Protein AF-M4YUP3-F1 (afdb_monomer_lite)

Secondary structure (DSSP, 8-state):
-PPPEEHHHHHHHHT--HHHHHHHHHHHHHTTSEEEEEEEETTEEEEEE-HHHHHHHHHHHHHHHHHHHHHHTTS-HHHHHHHHHHHHHHHHHHSS-HHHHHHHHHHHHHHHHHTT-------

Radius of gyration: 18.0 Å; chains: 1; bounding box: 43×21×41 Å

pLDDT: mean 82.63, std 14.56, range [30.27, 97.31]

Foldseek 3Di:
DDDFDKLVRVCVVVVHDSVVSVVVVVVCVVVQQKDFDDDDDDPITTIDGDPNVVVVVVVVVVVVLVVLCVVCVVDPLVRLLVVLVVVLVVCVVVVHPPVVNVVSVVVSVSSVVVVVDDPPDPD

Structure (mmCIF, N/CA/C/O backbone):
data_AF-M4YUP3-F1
#
_entry.id   AF-M4YUP3-F1
#
loop_
_atom_site.group_PDB
_atom_site.id
_atom_site.type_symbol
_atom_site.label_atom_id
_atom_site.label_alt_id
_atom_site.label_comp_id
_atom_site.label_asym_id
_atom_site.label_entity_id
_atom_site.label_seq_id
_atom_site.pdbx_PDB_ins_code
_atom_site.Cartn_x
_atom_site.Cartn_y
_atom_site.Cartn_z
_atom_site.occupancy
_atom_site.B_iso_or_equiv
_atom_site.auth_seq_id
_atom_site.auth_comp_id
_atom_site.auth_asym_id
_atom_site.auth_atom_id
_atom_site.pdbx_PDB_model_num
ATOM 1 N N . MET A 1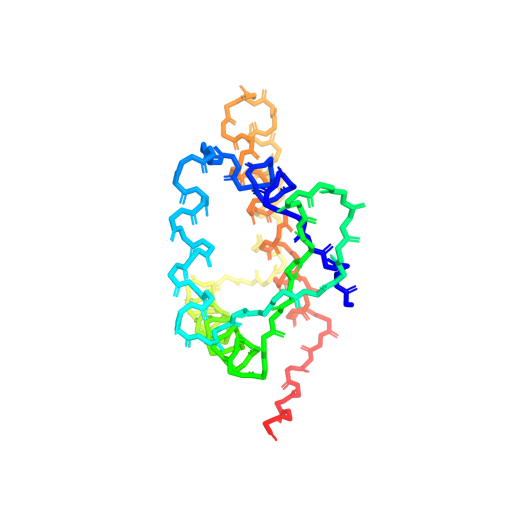 1 ? -3.090 11.683 -7.693 1.00 35.84 1 MET A N 1
ATOM 2 C CA . MET A 1 1 ? -2.237 10.866 -8.583 1.00 35.84 1 MET A CA 1
ATOM 3 C C . MET A 1 1 ? -0.805 10.965 -8.062 1.00 35.84 1 MET A C 1
ATOM 5 O O . MET A 1 1 ? -0.295 12.077 -8.009 1.00 35.84 1 MET A O 1
ATOM 9 N N . ARG A 1 2 ? -0.200 9.883 -7.541 1.00 54.19 2 ARG A N 1
ATOM 10 C CA . ARG A 1 2 ? 1.224 9.910 -7.132 1.00 54.19 2 ARG A CA 1
ATOM 11 C C . ARG A 1 2 ? 2.097 9.874 -8.394 1.00 54.19 2 ARG A C 1
ATOM 13 O O . ARG A 1 2 ? 1.715 9.230 -9.367 1.00 54.19 2 ARG A O 1
ATOM 20 N N . ALA A 1 3 ? 3.207 10.609 -8.382 1.00 61.59 3 ALA A N 1
ATOM 21 C CA . ALA A 1 3 ? 4.127 10.716 -9.514 1.00 61.59 3 ALA A CA 1
ATOM 22 C C . ALA A 1 3 ? 4.758 9.349 -9.868 1.00 61.59 3 ALA A C 1
ATOM 24 O O . ALA A 1 3 ? 4.908 8.518 -8.967 1.00 61.59 3 ALA A O 1
ATOM 25 N N . PRO A 1 4 ? 5.136 9.116 -11.140 1.00 76.25 4 PRO A N 1
ATOM 26 C CA . PRO A 1 4 ? 5.876 7.924 -11.554 1.00 76.25 4 PRO A CA 1
ATOM 27 C C . PRO A 1 4 ? 7.144 7.728 -10.709 1.00 76.25 4 PRO A C 1
ATOM 29 O O . PRO A 1 4 ? 7.823 8.698 -10.370 1.00 76.25 4 PRO A O 1
ATOM 32 N N . LEU A 1 5 ? 7.466 6.481 -10.354 1.00 85.94 5 LEU A N 1
ATOM 33 C CA . LEU A 1 5 ? 8.594 6.158 -9.469 1.00 8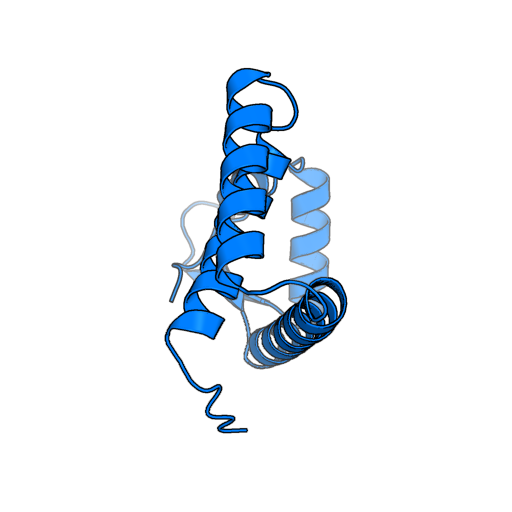5.94 5 LEU A CA 1
ATOM 34 C C . LEU A 1 5 ? 9.682 5.392 -10.217 1.00 85.94 5 LEU A C 1
ATOM 36 O O . LEU A 1 5 ? 9.402 4.499 -11.011 1.00 85.94 5 LEU A O 1
ATOM 40 N N . THR A 1 6 ? 10.940 5.706 -9.927 1.00 89.75 6 THR A N 1
ATOM 41 C CA . THR A 1 6 ? 12.090 4.904 -10.367 1.00 89.75 6 THR A CA 1
ATOM 42 C C . THR A 1 6 ? 12.273 3.666 -9.488 1.00 89.75 6 THR A C 1
ATOM 44 O O . THR A 1 6 ? 11.866 3.650 -8.328 1.00 89.75 6 THR A O 1
ATOM 47 N N . GLU A 1 7 ? 12.982 2.650 -9.986 1.00 86.00 7 GLU A N 1
ATOM 48 C CA . GLU A 1 7 ? 13.324 1.446 -9.204 1.00 86.00 7 GLU A CA 1
ATOM 49 C C . GLU A 1 7 ? 14.056 1.784 -7.897 1.00 86.00 7 GLU A C 1
ATOM 51 O O . GLU A 1 7 ? 13.786 1.194 -6.856 1.00 86.00 7 GLU A O 1
ATOM 56 N N . LYS A 1 8 ? 14.945 2.787 -7.924 1.00 87.19 8 LYS A N 1
ATOM 57 C CA . LYS A 1 8 ? 15.658 3.256 -6.727 1.00 87.19 8 LYS A CA 1
ATOM 58 C C . LYS A 1 8 ? 14.692 3.822 -5.684 1.00 87.19 8 LYS A C 1
ATOM 60 O O . LYS A 1 8 ? 14.859 3.559 -4.497 1.00 87.19 8 LYS A O 1
ATOM 65 N N . GLN A 1 9 ? 13.707 4.603 -6.122 1.00 87.25 9 GLN A N 1
ATOM 66 C CA . GLN A 1 9 ? 12.679 5.134 -5.228 1.00 87.25 9 GLN A CA 1
ATOM 67 C C . GLN A 1 9 ? 11.779 4.014 -4.701 1.00 87.25 9 GLN A C 1
ATOM 69 O O . GLN A 1 9 ? 11.455 4.035 -3.522 1.00 87.25 9 GLN A O 1
ATOM 74 N N . LEU A 1 10 ? 11.444 3.015 -5.525 1.00 86.88 10 LEU A N 1
ATOM 75 C CA . LEU A 1 10 ? 10.701 1.831 -5.085 1.00 86.88 10 LEU A CA 1
ATOM 76 C C . LEU A 1 10 ? 11.465 1.038 -4.016 1.00 86.88 10 LEU A C 1
ATOM 78 O O . LEU A 1 10 ? 10.875 0.718 -2.993 1.00 86.88 10 LEU A O 1
ATOM 82 N N . CYS A 1 11 ? 12.770 0.796 -4.190 1.00 85.25 11 CYS A N 1
ATOM 83 C CA . CYS A 1 11 ? 13.596 0.127 -3.172 1.00 85.25 11 CYS A CA 1
ATOM 84 C C . CYS A 1 11 ? 13.539 0.877 -1.834 1.00 85.25 11 CYS A C 1
ATOM 86 O O . CYS A 1 11 ? 13.351 0.281 -0.781 1.00 85.25 11 CYS A O 1
ATOM 88 N N . HIS A 1 12 ? 13.693 2.204 -1.889 1.00 83.62 12 HIS A N 1
ATOM 89 C CA . HIS A 1 12 ? 13.684 3.042 -0.695 1.00 83.62 12 HIS A CA 1
ATOM 90 C C . HIS A 1 12 ? 12.315 3.058 -0.006 1.00 83.62 12 HIS A C 1
ATOM 92 O O . HIS A 1 12 ? 12.256 2.934 1.209 1.00 83.62 12 HIS A O 1
ATOM 98 N N . LEU A 1 13 ? 11.232 3.184 -0.778 1.00 80.88 13 LEU A N 1
ATOM 99 C CA . LEU A 1 13 ? 9.867 3.250 -0.253 1.00 80.88 13 LEU A CA 1
ATOM 100 C C . LEU A 1 13 ? 9.376 1.918 0.311 1.00 80.88 13 LEU A C 1
ATOM 102 O O . LEU A 1 13 ? 8.597 1.919 1.252 1.00 80.88 13 LEU A O 1
ATOM 106 N N . LEU A 1 14 ? 9.784 0.797 -0.283 1.00 79.81 14 LEU A N 1
ATOM 107 C CA . LEU A 1 14 ? 9.332 -0.527 0.141 1.00 79.81 14 LEU A CA 1
ATOM 108 C C . LEU A 1 14 ? 10.223 -1.131 1.236 1.00 79.81 14 LEU A C 1
ATOM 110 O O . LEU A 1 14 ? 9.882 -2.182 1.764 1.00 79.81 14 LEU A O 1
ATOM 114 N N . GLY A 1 15 ? 11.378 -0.524 1.538 1.00 78.38 15 GLY A N 1
ATOM 115 C CA . GLY A 1 15 ? 12.359 -1.094 2.471 1.00 78.38 15 GLY A CA 1
ATOM 116 C C . GLY A 1 15 ? 13.001 -2.397 1.974 1.00 78.38 15 GLY A C 1
ATOM 117 O O . GLY A 1 15 ? 13.646 -3.104 2.742 1.00 78.38 15 GLY A O 1
ATOM 118 N N . VAL A 1 16 ? 12.838 -2.729 0.688 1.00 82.44 16 VAL A N 1
ATOM 119 C CA . VAL A 1 16 ? 13.313 -3.983 0.091 1.00 82.44 16 VAL A CA 1
ATOM 120 C C . VAL A 1 16 ? 14.613 -3.746 -0.674 1.00 82.44 16 VAL A C 1
ATOM 122 O O . VAL A 1 16 ? 14.815 -2.704 -1.304 1.00 82.44 16 VAL A O 1
ATOM 125 N N . ASP A 1 17 ? 15.510 -4.734 -0.661 1.00 87.69 17 ASP A N 1
ATOM 126 C CA . ASP A 1 17 ? 16.756 -4.659 -1.413 1.00 87.69 17 ASP A CA 1
ATOM 127 C C . ASP A 1 17 ? 16.535 -4.534 -2.932 1.00 87.69 17 ASP A C 1
ATOM 129 O O . ASP A 1 17 ? 15.480 -4.837 -3.509 1.00 87.69 17 ASP A O 1
ATOM 133 N N . LYS A 1 18 ? 17.599 -4.092 -3.601 1.00 86.88 18 LYS A N 1
ATOM 134 C CA . LYS A 1 18 ? 17.588 -3.811 -5.033 1.00 86.88 18 LYS A CA 1
ATOM 135 C C . LYS A 1 18 ? 17.328 -5.052 -5.884 1.00 86.88 18 LYS A C 1
ATOM 137 O O . LYS A 1 18 ? 16.632 -4.943 -6.886 1.00 86.88 18 LYS A O 1
ATOM 142 N N . ALA A 1 19 ? 17.883 -6.211 -5.532 1.00 88.44 19 ALA A N 1
ATOM 143 C CA . ALA A 1 19 ? 17.740 -7.412 -6.352 1.00 88.44 19 ALA A CA 1
ATOM 144 C C . ALA A 1 19 ? 16.293 -7.919 -6.327 1.00 88.44 19 ALA A C 1
ATOM 146 O O . ALA A 1 19 ? 15.735 -8.267 -7.368 1.00 88.44 19 ALA A O 1
ATOM 147 N N . ASN A 1 20 ? 15.664 -7.904 -5.153 1.00 87.75 20 ASN A N 1
ATOM 148 C CA . ASN A 1 20 ? 14.248 -8.218 -4.988 1.00 87.75 20 ASN A CA 1
ATOM 149 C C . ASN A 1 20 ? 13.348 -7.228 -5.732 1.00 87.75 20 ASN A C 1
ATOM 151 O O . ASN A 1 20 ? 12.485 -7.652 -6.503 1.00 87.75 20 ASN A O 1
ATOM 155 N N . THR A 1 21 ? 13.600 -5.926 -5.580 1.00 89.75 21 THR A N 1
ATOM 156 C CA . THR A 1 21 ? 12.829 -4.891 -6.284 1.00 89.75 21 THR A CA 1
ATOM 157 C C . THR A 1 21 ? 12.955 -5.037 -7.802 1.00 89.75 21 THR A C 1
ATOM 159 O O . THR A 1 21 ? 11.948 -5.000 -8.506 1.00 89.75 21 THR A O 1
ATOM 162 N N . SER A 1 22 ? 14.163 -5.285 -8.318 1.00 90.56 22 SER A N 1
ATOM 163 C CA . SER A 1 22 ? 14.397 -5.473 -9.755 1.00 90.56 22 SER A CA 1
ATOM 164 C C . SER A 1 22 ? 13.629 -6.665 -10.314 1.00 90.56 22 SER A C 1
ATOM 166 O O . SER A 1 22 ? 12.963 -6.552 -11.342 1.00 90.56 22 SER A O 1
ATOM 168 N N . ARG A 1 23 ? 13.665 -7.804 -9.608 1.00 92.81 23 ARG A N 1
ATOM 169 C CA . ARG A 1 23 ? 12.920 -9.008 -10.001 1.00 92.81 23 ARG A CA 1
ATOM 170 C C . ARG A 1 23 ? 11.417 -8.752 -10.044 1.00 92.81 23 ARG A C 1
ATOM 172 O O . ARG A 1 23 ? 10.775 -9.130 -11.020 1.00 92.81 23 ARG A O 1
ATOM 179 N N . ALA A 1 24 ? 10.874 -8.076 -9.033 1.00 92.62 24 ALA A N 1
ATOM 180 C CA . ALA A 1 24 ? 9.459 -7.718 -8.995 1.00 92.62 24 ALA A CA 1
ATOM 181 C C . ALA A 1 24 ? 9.079 -6.776 -10.149 1.00 92.62 24 ALA A C 1
ATOM 183 O O . ALA A 1 24 ? 8.117 -7.041 -10.866 1.00 92.62 24 ALA A O 1
ATOM 184 N N . VAL A 1 25 ? 9.866 -5.722 -10.389 1.00 92.94 25 VAL A N 1
ATOM 185 C CA . VAL A 1 25 ? 9.639 -4.769 -11.487 1.00 92.94 25 VAL A CA 1
ATOM 186 C C . VAL A 1 25 ? 9.668 -5.467 -12.847 1.00 92.94 25 VAL A C 1
ATOM 188 O O . VAL A 1 25 ? 8.786 -5.225 -13.669 1.00 92.94 25 VAL A O 1
ATOM 191 N N . MET A 1 26 ? 10.635 -6.354 -13.093 1.00 94.19 26 MET A N 1
ATOM 192 C CA . MET A 1 26 ? 10.706 -7.090 -14.360 1.00 94.19 26 MET A CA 1
ATOM 193 C C . MET A 1 26 ? 9.506 -8.016 -14.546 1.00 94.19 26 MET A C 1
ATOM 195 O O . MET A 1 26 ? 8.870 -7.960 -15.595 1.00 94.19 26 MET A O 1
ATOM 199 N N . ALA A 1 27 ? 9.115 -8.768 -13.515 1.00 96.38 27 ALA A N 1
ATOM 200 C CA . ALA A 1 27 ? 7.925 -9.614 -13.577 1.00 96.38 27 ALA A CA 1
ATOM 201 C C . ALA A 1 27 ? 6.645 -8.797 -13.845 1.00 96.38 27 ALA A C 1
ATOM 203 O O . ALA A 1 27 ? 5.795 -9.203 -14.635 1.00 96.38 27 ALA A O 1
ATOM 204 N N . MET A 1 28 ? 6.509 -7.616 -13.232 1.00 95.38 28 MET A N 1
ATOM 205 C CA . MET A 1 28 ? 5.360 -6.732 -13.457 1.00 95.38 28 MET A CA 1
ATOM 206 C C . MET A 1 28 ? 5.359 -6.100 -14.858 1.00 95.38 28 MET A C 1
ATOM 208 O O . MET A 1 28 ? 4.282 -5.897 -15.423 1.00 95.38 28 MET A O 1
ATOM 212 N N . LEU A 1 29 ? 6.533 -5.794 -15.427 1.00 95.69 29 LEU A N 1
ATOM 213 C CA . LEU A 1 29 ? 6.669 -5.345 -16.818 1.00 95.69 29 LEU A CA 1
ATOM 214 C C . LEU A 1 29 ? 6.267 -6.456 -17.792 1.00 95.69 29 LEU A C 1
ATOM 216 O O . LEU A 1 29 ? 5.466 -6.217 -18.692 1.00 95.69 29 LEU A O 1
ATOM 220 N N . GLU A 1 30 ? 6.794 -7.665 -17.597 1.00 97.31 30 GLU A N 1
ATOM 221 C CA . GLU A 1 30 ? 6.497 -8.840 -18.427 1.00 97.31 30 GLU A CA 1
ATOM 222 C C . GLU A 1 30 ? 5.012 -9.215 -18.368 1.00 97.31 30 GLU A C 1
ATOM 224 O O . GLU A 1 30 ? 4.407 -9.542 -19.387 1.00 97.31 30 GLU A O 1
ATOM 229 N N . ALA A 1 31 ? 4.386 -9.082 -17.196 1.00 97.00 31 ALA A N 1
ATOM 230 C CA . ALA A 1 31 ? 2.955 -9.306 -17.011 1.00 97.00 31 ALA A CA 1
ATOM 231 C C . ALA A 1 31 ? 2.062 -8.164 -17.546 1.00 97.00 31 ALA A C 1
ATOM 233 O O . ALA A 1 31 ? 0.829 -8.274 -17.487 1.00 97.00 31 ALA A O 1
ATOM 234 N N . GLY A 1 32 ? 2.648 -7.062 -18.032 1.00 97.12 32 GLY A N 1
ATOM 235 C CA . GLY A 1 32 ? 1.928 -5.893 -18.543 1.00 97.12 32 GLY A CA 1
ATOM 236 C C . GLY A 1 32 ? 1.165 -5.105 -17.474 1.00 97.12 32 GLY A C 1
ATOM 237 O O . GLY A 1 32 ? 0.181 -4.442 -17.791 1.00 97.12 32 GLY A O 1
ATOM 238 N N . ILE A 1 33 ? 1.575 -5.204 -16.207 1.00 97.25 33 ILE A N 1
ATOM 239 C CA . ILE A 1 33 ? 0.960 -4.510 -15.059 1.00 97.25 33 ILE A CA 1
ATOM 240 C C . ILE A 1 33 ? 1.531 -3.092 -14.926 1.00 97.25 33 ILE A C 1
ATOM 242 O O . ILE A 1 33 ? 0.823 -2.154 -14.563 1.00 97.25 33 ILE A O 1
ATOM 246 N N . ILE A 1 34 ? 2.814 -2.927 -15.249 1.00 95.50 34 ILE A N 1
ATOM 247 C CA . ILE A 1 34 ? 3.484 -1.627 -15.312 1.00 95.50 34 ILE A CA 1
ATOM 248 C C . ILE A 1 34 ? 4.111 -1.417 -16.687 1.00 95.50 34 ILE A C 1
ATOM 250 O O . ILE A 1 34 ? 4.350 -2.365 -17.434 1.00 95.50 34 ILE A O 1
ATOM 254 N N . LYS A 1 35 ? 4.412 -0.162 -17.010 1.00 94.62 35 LYS A N 1
ATOM 255 C CA . LYS A 1 35 ? 5.144 0.245 -18.211 1.00 94.62 35 LYS A CA 1
ATOM 256 C C . LYS A 1 35 ? 6.285 1.190 -17.849 1.00 94.62 35 LYS A C 1
ATOM 258 O O . LYS A 1 35 ? 6.234 1.890 -16.837 1.00 94.62 35 LYS A O 1
ATOM 263 N N . LYS A 1 36 ? 7.314 1.222 -18.699 1.00 93.94 36 LYS A N 1
ATOM 264 C CA . LYS A 1 36 ? 8.370 2.241 -18.627 1.00 93.94 36 LYS A CA 1
ATOM 265 C C . LYS A 1 36 ? 7.795 3.569 -19.116 1.00 93.94 36 LYS A C 1
ATOM 267 O O . LYS A 1 36 ? 7.320 3.646 -20.246 1.00 93.94 36 LYS A O 1
ATOM 272 N N . GLY A 1 37 ? 7.844 4.579 -18.260 1.00 89.06 37 GLY A N 1
ATOM 273 C CA . GLY A 1 37 ? 7.516 5.958 -18.586 1.00 89.06 37 GLY A CA 1
ATOM 274 C C . GLY A 1 37 ? 8.764 6.723 -19.018 1.00 89.06 37 GLY A C 1
ATOM 275 O O . GLY A 1 37 ? 9.566 6.262 -19.841 1.00 89.06 37 GLY A O 1
ATOM 276 N N . ARG A 1 38 ? 8.952 7.910 -18.440 1.00 88.56 38 ARG A N 1
ATOM 277 C CA . ARG A 1 38 ? 10.077 8.789 -18.759 1.00 88.56 38 ARG A CA 1
ATOM 278 C C . ARG A 1 38 ? 11.419 8.151 -18.389 1.00 88.56 38 ARG A C 1
ATOM 280 O O . ARG A 1 38 ? 11.613 7.579 -17.317 1.00 88.56 38 ARG A O 1
ATOM 287 N N . LYS A 1 39 ? 12.399 8.318 -19.276 1.00 88.62 39 LYS A N 1
ATOM 288 C CA . LYS A 1 39 ? 13.800 8.012 -18.983 1.00 88.62 39 LYS A CA 1
ATOM 289 C C . LYS A 1 39 ? 14.404 9.129 -18.128 1.00 88.62 39 LYS A C 1
ATOM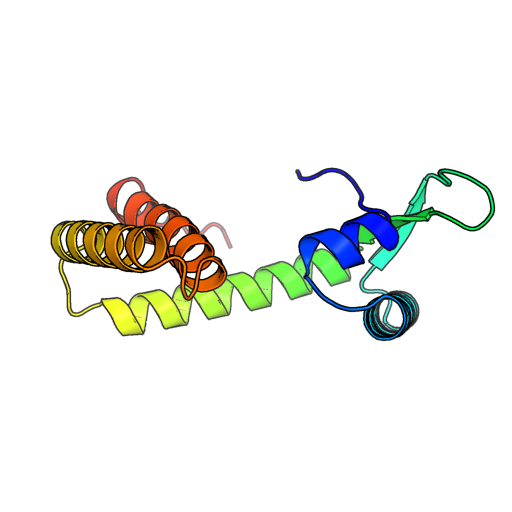 291 O O . LYS A 1 39 ? 14.391 10.286 -18.544 1.00 88.62 39 LYS A O 1
ATOM 296 N N . VAL A 1 40 ? 14.959 8.778 -16.969 1.00 86.69 40 VAL A N 1
ATOM 297 C CA . VAL A 1 40 ? 15.547 9.749 -16.030 1.00 86.69 40 VAL A CA 1
ATOM 298 C C . VAL A 1 40 ? 17.026 9.971 -16.337 1.00 86.69 40 VAL A C 1
ATOM 300 O O . VAL A 1 40 ? 17.454 11.095 -16.576 1.00 86.69 40 VAL A O 1
ATOM 303 N N . SER A 1 41 ? 17.818 8.896 -16.363 1.00 83.31 41 SER A N 1
ATOM 304 C CA . SER A 1 41 ? 19.258 8.945 -16.656 1.00 83.31 41 SER A CA 1
ATOM 305 C C . SER A 1 41 ? 19.806 7.550 -16.961 1.00 83.31 41 SER A C 1
ATOM 307 O O . SER A 1 41 ? 19.344 6.562 -16.397 1.00 83.31 41 SER A O 1
ATOM 309 N N . GLY A 1 42 ? 20.797 7.427 -17.850 1.00 82.94 42 GLY A N 1
ATOM 310 C CA . GLY A 1 42 ? 21.462 6.142 -18.124 1.00 82.94 42 GLY A CA 1
ATOM 311 C C . GLY A 1 42 ? 20.490 5.013 -18.507 1.00 82.94 42 GLY A C 1
ATOM 312 O O . GLY A 1 42 ? 19.879 5.062 -19.572 1.00 82.94 42 GLY A O 1
ATOM 313 N N . ARG A 1 43 ? 20.358 3.993 -17.647 1.00 77.31 43 ARG A N 1
ATOM 314 C CA . ARG A 1 43 ? 19.381 2.886 -17.768 1.00 77.31 43 ARG A CA 1
ATOM 315 C C . ARG A 1 43 ? 18.204 2.992 -16.777 1.00 77.31 43 ARG A C 1
ATOM 317 O O . ARG A 1 43 ? 17.471 2.028 -16.604 1.00 77.31 43 ARG A O 1
ATOM 324 N N . SER A 1 44 ? 18.038 4.141 -16.127 1.00 85.19 44 SER A N 1
ATOM 325 C CA . SER A 1 44 ? 16.986 4.418 -15.148 1.00 85.19 44 SER A CA 1
ATOM 326 C C . SER A 1 44 ? 15.730 4.969 -15.824 1.00 85.19 44 SER A C 1
ATOM 328 O O . SER A 1 44 ? 15.796 5.949 -16.576 1.00 85.19 44 SER A O 1
ATOM 330 N N . TYR A 1 45 ? 14.594 4.346 -15.524 1.00 89.44 45 TYR A N 1
ATOM 331 C CA . TYR A 1 45 ? 13.268 4.720 -16.007 1.00 89.44 45 TYR A CA 1
ATOM 332 C C . TYR A 1 45 ? 12.335 4.933 -14.821 1.00 89.44 45 TYR A C 1
ATOM 334 O O . TYR A 1 45 ? 12.472 4.281 -13.785 1.00 89.44 45 TYR A O 1
ATOM 342 N N . GLU A 1 46 ? 11.384 5.835 -15.002 1.00 92.19 46 GLU A N 1
ATOM 343 C CA . GLU A 1 46 ? 10.177 5.880 -14.192 1.00 92.19 46 GLU A CA 1
ATOM 344 C C . GLU A 1 46 ? 9.216 4.768 -14.624 1.00 92.19 46 GLU A C 1
ATOM 346 O O . GLU A 1 46 ? 9.164 4.396 -15.801 1.00 92.19 46 GLU A O 1
ATOM 351 N N . PHE A 1 47 ? 8.455 4.244 -13.669 1.00 91.75 47 PHE A N 1
ATOM 352 C CA . PHE A 1 47 ? 7.426 3.242 -13.900 1.00 91.75 47 PHE A CA 1
ATOM 353 C C . PHE A 1 47 ? 6.046 3.804 -13.594 1.00 91.75 47 PHE A C 1
ATOM 355 O O . PHE A 1 47 ? 5.840 4.514 -12.607 1.00 91.75 47 PHE A O 1
ATOM 362 N N . GLU A 1 48 ? 5.103 3.437 -14.450 1.00 92.81 48 GLU A N 1
ATOM 363 C CA . GLU A 1 48 ? 3.692 3.785 -14.347 1.00 92.81 48 GLU A CA 1
ATOM 364 C C . GLU A 1 48 ? 2.857 2.509 -14.398 1.00 92.81 48 GLU A C 1
ATOM 366 O O . GLU A 1 48 ? 3.229 1.550 -15.080 1.00 92.81 48 GLU A O 1
ATOM 371 N N . LEU A 1 49 ? 1.712 2.504 -13.716 1.00 93.12 49 LEU A N 1
ATOM 372 C CA . LEU A 1 49 ? 0.723 1.446 -13.892 1.00 93.12 49 LEU A CA 1
ATOM 373 C C . LEU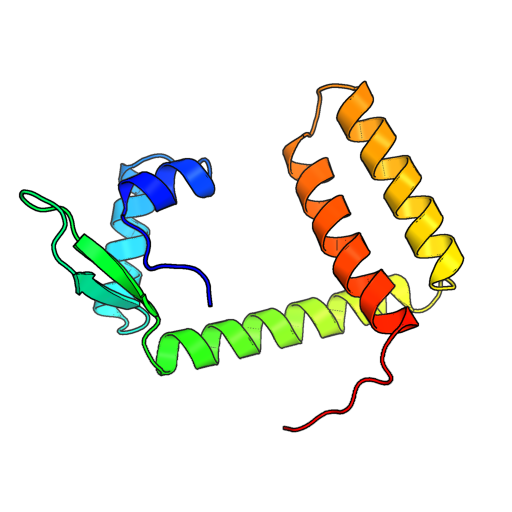 A 1 49 ? 0.150 1.507 -15.315 1.00 93.12 49 LEU A C 1
ATOM 375 O O . LEU A 1 49 ? -0.039 2.579 -15.896 1.00 93.12 49 LEU A O 1
ATOM 379 N N . THR A 1 50 ? -0.114 0.339 -15.890 1.00 95.81 50 THR A N 1
ATOM 380 C CA . THR A 1 50 ? -0.981 0.221 -17.067 1.00 95.81 50 THR A CA 1
ATOM 381 C C . THR A 1 50 ? -2.446 0.258 -16.628 1.00 95.81 50 THR A C 1
ATOM 383 O O . THR A 1 50 ? -2.742 0.237 -15.435 1.00 95.81 50 THR A O 1
ATOM 386 N N . GLU A 1 51 ? -3.378 0.267 -17.580 1.00 96.19 51 GLU A N 1
ATOM 387 C CA . GLU A 1 51 ? -4.809 0.102 -17.291 1.00 96.19 51 GLU A CA 1
ATOM 388 C C . GLU A 1 51 ? -5.078 -1.186 -16.495 1.00 96.19 51 GLU A C 1
ATOM 390 O O . GLU A 1 51 ? -5.617 -1.127 -15.393 1.00 96.19 51 GLU A O 1
ATOM 395 N N . LYS A 1 52 ? -4.531 -2.319 -16.954 1.00 96.69 52 LYS A N 1
ATOM 396 C CA . LYS A 1 52 ? -4.530 -3.593 -16.216 1.00 96.69 52 LYS A CA 1
ATOM 397 C C . LYS A 1 52 ? -3.951 -3.451 -14.803 1.00 96.69 52 LYS A C 1
ATOM 399 O O . LYS A 1 52 ? -4.462 -4.038 -13.853 1.00 96.69 52 LYS A O 1
ATOM 404 N N . GLY A 1 53 ? -2.864 -2.694 -14.649 1.00 95.88 53 GLY A N 1
ATOM 405 C CA . GLY A 1 53 ? -2.271 -2.429 -13.339 1.00 95.88 53 GLY A CA 1
ATOM 406 C C . GLY A 1 53 ? -3.197 -1.651 -12.406 1.00 95.88 53 GLY A C 1
ATOM 407 O O . GLY A 1 53 ? -3.287 -1.980 -11.223 1.00 95.88 53 GLY A O 1
ATOM 408 N N . HIS A 1 54 ? -3.916 -0.662 -12.936 1.00 94.12 54 HIS A N 1
ATOM 409 C CA . HIS A 1 54 ? -4.934 0.074 -12.193 1.00 94.12 54 HIS A CA 1
ATOM 410 C C . HIS A 1 54 ? -6.118 -0.815 -11.799 1.00 94.12 54 HIS A C 1
ATOM 412 O O . HIS A 1 54 ? -6.526 -0.781 -10.641 1.00 94.12 54 HIS A O 1
ATOM 418 N N . GLU A 1 55 ? -6.624 -1.648 -12.709 1.00 95.44 55 GLU A N 1
ATOM 419 C CA . GLU A 1 55 ? -7.709 -2.597 -12.424 1.00 95.44 55 GLU A CA 1
ATOM 420 C C . GLU A 1 55 ? -7.341 -3.560 -11.290 1.00 95.44 55 GLU A C 1
ATOM 422 O O . GLU A 1 55 ? -8.078 -3.686 -10.311 1.00 95.44 55 GLU A O 1
ATOM 427 N N . ILE A 1 56 ? -6.163 -4.187 -11.372 1.00 95.25 56 ILE A N 1
ATOM 428 C CA . ILE A 1 56 ? -5.665 -5.091 -10.326 1.00 95.25 56 ILE A CA 1
ATOM 429 C C . ILE A 1 56 ? -5.513 -4.342 -8.998 1.00 95.25 56 ILE A C 1
ATOM 431 O O . ILE A 1 56 ? -5.947 -4.840 -7.958 1.00 95.25 56 ILE A O 1
ATOM 435 N N . GLY A 1 57 ? -4.929 -3.140 -9.024 1.00 89.62 57 GLY A N 1
ATOM 436 C CA . GLY A 1 57 ? -4.783 -2.302 -7.835 1.00 89.62 57 GLY A CA 1
ATOM 437 C C . GLY A 1 57 ? -6.128 -1.990 -7.175 1.00 89.62 57 GLY A C 1
ATOM 438 O O . GLY A 1 57 ? -6.258 -2.121 -5.958 1.00 89.62 57 GLY A O 1
ATOM 439 N N . ASN A 1 58 ? -7.145 -1.659 -7.969 1.00 86.25 58 ASN A N 1
ATOM 440 C CA . ASN A 1 58 ? -8.493 -1.383 -7.477 1.00 86.25 58 ASN A CA 1
ATOM 441 C C . ASN A 1 58 ? -9.145 -2.624 -6.852 1.00 86.25 58 ASN A C 1
ATOM 443 O O . ASN A 1 58 ? -9.738 -2.515 -5.781 1.00 86.25 58 ASN A O 1
ATOM 447 N N . ILE A 1 59 ? -8.992 -3.807 -7.459 1.00 92.56 59 ILE A N 1
ATOM 448 C CA . ILE A 1 59 ? -9.505 -5.073 -6.905 1.00 92.56 59 ILE A CA 1
ATOM 449 C C . ILE A 1 59 ? -8.856 -5.377 -5.548 1.00 92.56 59 ILE A C 1
ATOM 451 O O . ILE A 1 59 ? -9.553 -5.717 -4.588 1.00 92.56 59 ILE A O 1
ATOM 455 N N . ILE A 1 60 ? -7.530 -5.231 -5.451 1.00 89.19 60 ILE A N 1
ATOM 456 C CA . ILE A 1 60 ? -6.786 -5.448 -4.203 1.00 89.19 60 ILE A CA 1
ATOM 457 C C . ILE A 1 60 ? -7.280 -4.483 -3.123 1.00 89.19 60 ILE A C 1
ATOM 459 O O . ILE A 1 60 ? -7.619 -4.919 -2.022 1.00 89.19 60 ILE A O 1
ATOM 463 N N . LEU A 1 61 ? -7.370 -3.189 -3.441 1.00 82.75 61 LEU A N 1
ATOM 464 C CA . LEU A 1 61 ? -7.839 -2.172 -2.502 1.00 82.75 61 LEU A CA 1
ATOM 465 C C . LEU A 1 61 ? -9.269 -2.452 -2.037 1.00 82.75 61 LEU A C 1
ATOM 467 O O . LEU A 1 61 ? -9.518 -2.471 -0.834 1.00 82.75 61 LEU A O 1
ATOM 471 N N . ALA A 1 62 ? -10.191 -2.738 -2.957 1.00 82.25 62 ALA A N 1
ATOM 472 C CA . ALA A 1 62 ? -11.574 -3.069 -2.624 1.00 82.25 62 ALA A CA 1
ATOM 473 C C . ALA A 1 62 ? -11.659 -4.272 -1.672 1.00 82.25 62 ALA A C 1
ATOM 475 O O . ALA A 1 62 ? -12.430 -4.251 -0.708 1.00 82.25 62 ALA A O 1
ATOM 476 N N . ARG A 1 63 ? -10.828 -5.303 -1.889 1.00 88.94 63 ARG A N 1
ATOM 477 C CA . ARG A 1 63 ? -10.791 -6.466 -1.000 1.00 88.94 63 ARG A CA 1
ATOM 478 C C . ARG A 1 63 ? -10.245 -6.119 0.382 1.00 88.94 63 ARG A C 1
ATOM 480 O O . ARG A 1 63 ? -10.862 -6.510 1.369 1.00 88.94 63 ARG A O 1
ATOM 487 N N . ILE A 1 64 ? -9.140 -5.376 0.455 1.00 84.50 64 ILE A N 1
ATOM 488 C CA . ILE A 1 64 ? -8.557 -4.915 1.725 1.00 84.50 64 ILE A CA 1
ATOM 489 C C . ILE A 1 64 ? -9.590 -4.108 2.519 1.00 84.50 64 ILE A C 1
ATOM 491 O O . ILE A 1 64 ? -9.801 -4.380 3.698 1.00 84.50 64 ILE A O 1
ATOM 495 N N . TYR A 1 65 ? -10.284 -3.170 1.868 1.00 80.69 65 TYR A N 1
ATOM 496 C CA . TYR A 1 65 ? -11.323 -2.365 2.508 1.00 80.69 65 TYR A CA 1
ATOM 497 C C . TYR A 1 65 ? -12.491 -3.208 3.021 1.00 80.69 65 TYR A C 1
ATOM 499 O O . TYR A 1 65 ? -12.929 -3.021 4.155 1.00 80.69 65 TYR A O 1
ATOM 507 N N . SER A 1 66 ? -12.975 -4.157 2.216 1.00 83.31 66 SER A N 1
ATOM 508 C CA . SER A 1 66 ? -14.064 -5.050 2.620 1.00 83.31 66 SER A CA 1
ATOM 509 C C . SER A 1 66 ? -13.698 -5.889 3.845 1.00 83.31 66 SER A C 1
ATOM 511 O O . SER A 1 66 ? -14.500 -5.998 4.771 1.00 83.31 66 SER A O 1
ATOM 513 N N . GLU A 1 67 ? -12.493 -6.461 3.884 1.00 86.31 67 GLU A N 1
ATOM 514 C CA . GLU A 1 67 ? -12.053 -7.253 5.036 1.00 86.31 67 GLU A CA 1
ATOM 515 C C . GLU A 1 67 ? -11.821 -6.383 6.274 1.00 86.31 67 GLU A C 1
ATOM 517 O O . GLU A 1 67 ? -12.241 -6.753 7.369 1.00 86.31 67 GLU A O 1
ATOM 522 N N . LEU A 1 68 ? -11.247 -5.188 6.112 1.00 81.12 68 LEU A N 1
ATOM 523 C CA . LEU A 1 68 ? -11.061 -4.260 7.223 1.00 81.12 68 LEU A CA 1
ATOM 524 C C . LEU A 1 68 ? -12.398 -3.858 7.864 1.00 81.12 68 LEU A C 1
ATOM 526 O O . LEU A 1 68 ? -12.509 -3.822 9.090 1.00 81.12 68 LEU A O 1
ATOM 530 N N . LEU A 1 69 ? -13.429 -3.600 7.053 1.00 79.62 69 LEU A N 1
ATOM 531 C CA . LEU A 1 69 ? -14.770 -3.295 7.555 1.00 79.62 69 LEU A CA 1
ATOM 532 C C . LEU A 1 69 ? -15.346 -4.443 8.388 1.00 79.62 69 LEU A C 1
ATOM 534 O O . LEU A 1 69 ? -15.950 -4.184 9.423 1.00 79.62 69 LEU A O 1
ATOM 538 N N . LYS A 1 70 ? -15.130 -5.700 7.985 1.00 84.88 70 LYS A N 1
ATOM 539 C CA . LYS A 1 70 ? -15.588 -6.871 8.753 1.00 84.88 70 LYS A CA 1
ATOM 540 C C . LYS A 1 70 ? -14.846 -7.019 10.076 1.00 84.88 70 LYS A C 1
ATOM 542 O O . LYS A 1 70 ? -15.467 -7.300 11.091 1.00 84.88 70 LYS A O 1
ATOM 547 N N . ILE A 1 71 ? -13.529 -6.816 10.075 1.00 84.00 71 ILE A N 1
ATOM 548 C CA . ILE A 1 71 ? -12.707 -6.918 11.292 1.00 84.00 71 ILE A CA 1
ATOM 549 C C . ILE A 1 71 ? -13.118 -5.846 12.314 1.00 84.00 71 ILE A C 1
ATOM 551 O O . ILE A 1 71 ? -13.051 -6.076 13.518 1.00 84.00 71 ILE A O 1
ATOM 555 N N . THR A 1 72 ? -13.575 -4.687 11.836 1.00 82.19 72 THR A N 1
ATOM 556 C CA . THR A 1 72 ? -13.912 -3.522 12.669 1.00 82.19 72 THR A CA 1
ATOM 557 C C . THR A 1 72 ? -15.410 -3.343 12.940 1.00 82.19 72 THR A C 1
ATOM 559 O O . THR A 1 72 ? -15.775 -2.459 13.707 1.00 82.19 72 THR A O 1
ATOM 562 N N . SER A 1 73 ? -16.298 -4.171 12.374 1.00 81.19 73 SER A N 1
ATOM 563 C CA . SER A 1 73 ? -17.754 -3.924 12.379 1.00 81.19 73 SER A CA 1
ATOM 564 C C . SER A 1 73 ? -18.422 -3.953 13.757 1.00 81.19 73 SER A C 1
ATOM 566 O O . SER A 1 73 ? -19.548 -3.486 13.890 1.00 81.19 73 SER A O 1
ATOM 568 N N . GLY A 1 74 ? -17.769 -4.527 14.768 1.00 85.56 74 GLY A N 1
ATOM 569 C CA . GLY A 1 74 ? -18.283 -4.599 16.140 1.00 85.56 74 GLY A CA 1
ATOM 570 C C . GLY A 1 74 ? -17.880 -3.427 17.034 1.00 85.56 74 GLY A C 1
ATOM 571 O O . GLY A 1 74 ? -18.233 -3.432 18.208 1.00 85.56 74 GLY A O 1
ATOM 572 N N . ILE A 1 75 ? -17.116 -2.463 16.513 1.00 88.12 75 ILE A N 1
ATOM 573 C CA . ILE A 1 75 ? -16.542 -1.367 17.295 1.00 88.12 75 ILE A CA 1
ATOM 574 C C . ILE A 1 75 ? -17.030 -0.044 16.691 1.00 88.12 75 ILE A C 1
ATOM 576 O O . ILE A 1 75 ? -16.848 0.160 15.488 1.00 88.12 75 ILE A O 1
ATOM 580 N N . PRO A 1 76 ? -17.649 0.854 17.482 1.00 88.31 76 PRO A N 1
ATOM 581 C CA . PRO A 1 76 ? -18.015 2.185 17.013 1.00 88.31 76 PRO A CA 1
ATOM 582 C C . PRO A 1 76 ? -16.810 2.915 16.414 1.00 88.31 76 PRO A C 1
ATOM 584 O O . PRO A 1 76 ? -15.700 2.835 16.942 1.00 88.31 76 PRO A O 1
ATOM 587 N N . ASP A 1 77 ? -17.015 3.653 15.323 1.00 83.75 77 ASP A N 1
ATOM 588 C CA . ASP A 1 77 ? -15.900 4.265 14.592 1.00 83.75 77 ASP A CA 1
ATOM 589 C C . ASP A 1 77 ? -15.082 5.234 15.472 1.00 83.75 77 ASP A C 1
ATOM 591 O O . ASP A 1 77 ? -13.858 5.290 15.351 1.00 83.75 77 ASP A O 1
ATOM 595 N N . GLU A 1 78 ? -15.725 5.949 16.402 1.00 87.56 78 GLU A N 1
ATOM 596 C CA . GLU A 1 78 ? -15.052 6.814 17.383 1.00 87.56 78 GLU A CA 1
ATOM 597 C C . GLU A 1 78 ? -14.128 6.024 18.323 1.00 87.56 78 GLU A C 1
ATOM 599 O O . GLU A 1 78 ? -12.983 6.422 18.553 1.00 87.56 78 GLU A O 1
ATOM 604 N N . GLU A 1 79 ? -14.590 4.872 18.818 1.00 90.56 79 GLU A N 1
ATOM 605 C CA . GLU A 1 79 ? -13.799 3.9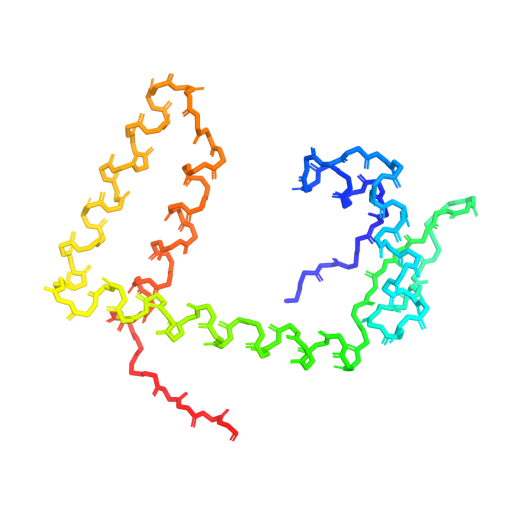83 19.674 1.00 90.56 79 GLU A CA 1
ATOM 606 C C . GLU A 1 79 ? -12.628 3.371 18.901 1.00 90.56 79 GLU A C 1
ATOM 608 O O . GLU A 1 79 ? -11.506 3.322 19.406 1.00 90.56 79 GLU A O 1
ATOM 613 N N . MET A 1 80 ? -12.853 2.978 17.645 1.00 89.50 80 MET A N 1
ATOM 614 C CA . MET A 1 80 ? -11.800 2.473 16.766 1.00 89.50 80 MET A CA 1
ATOM 615 C C . MET A 1 80 ? -10.739 3.547 16.483 1.00 89.50 80 MET A C 1
ATOM 617 O O . MET A 1 80 ? -9.541 3.271 16.543 1.00 89.50 80 MET A O 1
ATOM 621 N N . LEU A 1 81 ? -11.144 4.793 16.222 1.00 89.00 81 LEU A N 1
ATOM 622 C CA . LEU A 1 81 ? -10.212 5.909 16.027 1.00 89.00 81 LEU A CA 1
ATOM 623 C C . LEU A 1 81 ? -9.398 6.214 17.289 1.00 89.00 81 LEU A C 1
ATOM 625 O O . LEU A 1 81 ? -8.197 6.501 17.188 1.00 89.00 81 LEU A O 1
ATOM 629 N N . ALA A 1 82 ? -10.024 6.145 18.466 1.00 91.31 82 ALA A N 1
ATOM 630 C CA . ALA A 1 82 ? -9.339 6.301 19.743 1.00 91.31 82 ALA A CA 1
ATOM 631 C C . ALA A 1 82 ? -8.326 5.170 19.968 1.00 91.31 82 ALA A C 1
ATOM 633 O O . ALA A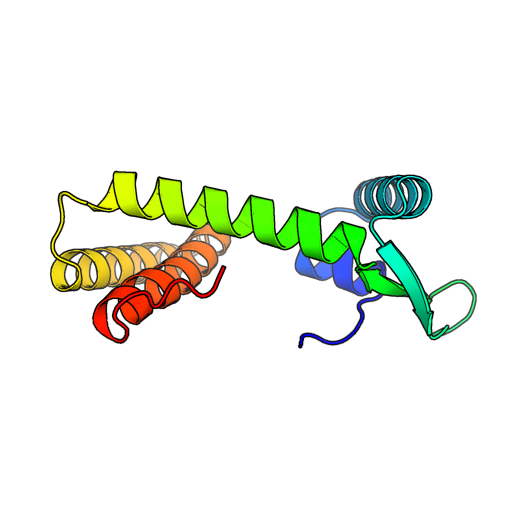 1 82 ? -7.158 5.449 20.247 1.00 91.31 82 ALA A O 1
ATOM 634 N N . PHE A 1 83 ? -8.737 3.916 19.756 1.00 91.06 83 PHE A N 1
ATOM 635 C CA . PHE A 1 83 ? -7.879 2.734 19.850 1.00 91.06 83 PHE A CA 1
ATOM 636 C C . PHE A 1 83 ? -6.653 2.845 18.938 1.00 91.06 83 PHE A C 1
ATOM 638 O O . PHE A 1 83 ? -5.519 2.764 19.411 1.00 91.06 83 PHE A O 1
ATOM 645 N N . LEU A 1 84 ? -6.862 3.120 17.647 1.00 90.56 84 LEU A N 1
ATOM 646 C CA . LEU A 1 84 ? -5.772 3.286 16.685 1.00 90.56 84 LEU A CA 1
ATOM 647 C C . LEU A 1 84 ? -4.839 4.439 17.083 1.00 90.56 84 LEU A C 1
ATOM 649 O O . LEU A 1 84 ? -3.626 4.326 16.956 1.00 90.56 84 LEU A O 1
ATOM 653 N N . SER A 1 85 ? -5.372 5.538 17.621 1.00 91.31 85 SER A N 1
ATOM 654 C CA . SER A 1 85 ? -4.543 6.659 18.085 1.00 91.31 85 SER A CA 1
ATOM 655 C C . SER A 1 85 ? -3.695 6.319 19.312 1.00 91.31 85 SER A C 1
ATOM 657 O O . SER A 1 85 ? -2.606 6.868 19.465 1.00 91.31 85 SER A O 1
ATOM 659 N N . VAL A 1 86 ? -4.176 5.442 20.197 1.00 93.44 86 VAL A N 1
ATOM 660 C CA . VAL A 1 86 ? -3.384 4.934 21.326 1.00 93.44 86 VAL A CA 1
ATOM 661 C C . VAL A 1 86 ? -2.293 3.991 20.822 1.00 93.44 86 VAL A C 1
ATOM 663 O O . VAL A 1 86 ? -1.134 4.175 21.182 1.00 93.44 86 VAL A O 1
ATOM 666 N N . MET A 1 87 ? -2.637 3.049 19.942 1.00 91.31 87 MET A N 1
ATOM 667 C CA . MET A 1 87 ? -1.683 2.109 19.342 1.00 91.31 87 MET A CA 1
ATOM 668 C C . MET A 1 87 ? -0.551 2.828 18.599 1.00 91.31 87 MET A C 1
ATOM 670 O O . MET A 1 87 ? 0.616 2.533 18.830 1.00 91.31 87 MET A O 1
ATOM 674 N N . GLU A 1 88 ? -0.878 3.832 17.780 1.00 90.94 88 GLU A N 1
ATOM 675 C CA . GLU A 1 88 ? 0.107 4.654 17.064 1.00 90.94 88 GLU A CA 1
ATOM 676 C C . GLU A 1 88 ? 1.114 5.299 18.028 1.00 90.94 88 GLU A C 1
ATOM 678 O O . GLU A 1 88 ? 2.323 5.231 17.814 1.00 90.94 88 GLU A O 1
ATOM 683 N N . LYS A 1 89 ? 0.624 5.887 19.128 1.00 90.25 89 LYS A N 1
ATOM 684 C CA . LYS A 1 89 ? 1.477 6.509 20.150 1.00 90.25 89 LYS A CA 1
ATOM 685 C C . LYS A 1 89 ? 2.373 5.493 20.850 1.00 90.25 89 LYS A C 1
ATOM 687 O O . LYS A 1 89 ? 3.514 5.833 21.145 1.00 90.25 89 LYS A O 1
ATOM 692 N N . ILE A 1 90 ? 1.872 4.285 21.119 1.00 91.12 90 ILE A N 1
ATOM 693 C CA . ILE A 1 90 ? 2.658 3.208 21.736 1.00 91.12 90 ILE A CA 1
ATOM 694 C C . ILE A 1 90 ? 3.804 2.800 20.807 1.00 91.12 90 ILE A C 1
ATOM 696 O O . ILE A 1 90 ? 4.950 2.824 21.249 1.00 91.12 90 ILE A O 1
ATOM 700 N N . CYS A 1 91 ? 3.522 2.522 19.529 1.00 89.00 91 CYS A N 1
ATOM 701 C CA . CYS A 1 91 ? 4.553 2.169 18.547 1.00 89.00 91 CYS A CA 1
ATOM 702 C C . CYS A 1 91 ? 5.620 3.273 18.449 1.00 89.00 91 CYS A C 1
ATOM 704 O O . CYS A 1 91 ? 6.807 3.016 18.634 1.00 89.00 91 CYS A O 1
ATOM 706 N N . ILE A 1 92 ? 5.204 4.536 18.288 1.00 86.25 92 ILE A N 1
ATOM 707 C CA . ILE A 1 92 ? 6.139 5.672 18.217 1.00 86.25 92 ILE A CA 1
ATOM 708 C C . ILE A 1 92 ? 6.989 5.789 19.491 1.00 86.25 92 ILE A C 1
ATOM 710 O O . ILE A 1 92 ? 8.200 5.982 19.403 1.00 86.25 92 ILE A O 1
ATOM 714 N N . ALA A 1 93 ? 6.373 5.682 20.673 1.00 88.31 93 ALA A N 1
ATOM 715 C CA . ALA A 1 93 ? 7.073 5.821 21.948 1.00 88.31 93 ALA A CA 1
ATOM 716 C C . ALA A 1 93 ? 8.067 4.681 22.200 1.00 88.31 93 ALA A C 1
ATOM 718 O O . ALA A 1 93 ? 9.124 4.917 22.783 1.00 88.31 93 ALA A O 1
ATOM 719 N N . SER A 1 94 ? 7.741 3.469 21.748 1.00 86.50 94 SER A N 1
ATOM 720 C CA . SER A 1 94 ? 8.618 2.307 21.889 1.00 86.50 94 SER A CA 1
ATOM 721 C C . SER A 1 94 ? 9.858 2.376 20.996 1.00 86.50 94 SER A C 1
ATOM 723 O O . SER A 1 94 ? 10.831 1.692 21.282 1.00 86.50 94 SER A O 1
ATOM 725 N N . GLN A 1 95 ? 9.846 3.195 19.931 1.00 80.69 95 GLN A N 1
ATOM 726 C CA . GLN A 1 95 ? 10.819 3.158 18.819 1.00 80.69 95 GLN A CA 1
ATOM 727 C C . GLN A 1 95 ? 10.966 1.779 18.151 1.00 80.69 95 GLN A C 1
ATOM 729 O O . GLN A 1 95 ? 11.781 1.604 17.245 1.00 80.69 95 GLN A O 1
ATOM 734 N N . GLU A 1 96 ? 10.147 0.823 18.566 1.00 70.94 96 GLU A N 1
ATOM 735 C CA . GLU A 1 96 ? 9.943 -0.473 17.960 1.00 70.94 96 GLU A CA 1
ATOM 736 C C . GLU A 1 96 ? 8.720 -0.339 17.036 1.00 70.94 96 GLU A C 1
ATOM 738 O O . GLU A 1 96 ? 7.827 0.482 17.259 1.00 70.94 96 GLU A O 1
ATOM 743 N N . ASP A 1 97 ? 8.704 -1.087 15.936 1.00 80.56 97 ASP A N 1
ATOM 744 C CA . ASP A 1 97 ? 7.536 -1.175 15.053 1.00 80.56 97 ASP A CA 1
ATOM 745 C C . ASP A 1 97 ? 7.060 0.145 14.402 1.00 80.56 97 ASP A C 1
ATOM 747 O O . ASP A 1 97 ? 5.863 0.370 14.199 1.00 80.56 97 ASP A O 1
ATOM 751 N N . LEU A 1 98 ? 7.984 1.024 13.997 1.00 78.56 98 LEU A N 1
ATOM 752 C CA . LEU A 1 98 ? 7.646 2.261 13.267 1.00 78.56 98 LEU A CA 1
ATOM 753 C C . LEU A 1 98 ? 6.853 2.003 11.969 1.00 78.56 98 LEU A C 1
ATOM 755 O O . LEU A 1 98 ? 5.999 2.807 11.597 1.00 78.56 98 LEU A O 1
ATOM 759 N N . GLU A 1 99 ? 7.080 0.862 11.313 1.00 80.56 99 GLU A N 1
ATOM 760 C CA . GLU A 1 99 ? 6.291 0.418 10.155 1.00 80.56 99 GLU A CA 1
ATOM 761 C C . GLU A 1 99 ? 4.821 0.161 10.533 1.00 80.56 99 GLU A C 1
ATOM 763 O O . GLU A 1 99 ? 3.906 0.519 9.788 1.00 80.56 99 GLU A O 1
ATOM 768 N N . ILE A 1 100 ? 4.571 -0.391 11.726 1.00 81.19 100 ILE A N 1
ATOM 769 C CA . ILE A 1 100 ? 3.215 -0.609 12.246 1.00 81.19 100 ILE A CA 1
ATOM 770 C C . ILE A 1 100 ? 2.545 0.734 12.547 1.00 81.19 100 ILE A C 1
ATOM 772 O O . ILE A 1 100 ? 1.367 0.905 12.230 1.00 81.19 100 ILE A O 1
ATOM 776 N N . ALA A 1 101 ? 3.281 1.713 13.084 1.00 82.31 101 ALA A N 1
ATOM 777 C CA . ALA A 1 101 ? 2.753 3.061 13.295 1.00 82.31 101 ALA A CA 1
ATOM 778 C C . ALA A 1 101 ? 2.267 3.701 11.980 1.00 82.31 101 ALA A C 1
ATOM 780 O O . ALA A 1 101 ? 1.183 4.288 11.944 1.00 82.31 101 ALA A O 1
ATOM 781 N N . GLU A 1 102 ? 3.013 3.537 10.881 1.00 80.56 102 GLU A N 1
ATOM 782 C CA . GLU A 1 102 ? 2.600 4.036 9.563 1.00 80.56 102 GLU A CA 1
ATOM 783 C C . GLU A 1 102 ? 1.340 3.324 9.044 1.00 80.56 102 GLU A C 1
ATOM 785 O O . GLU A 1 102 ? 0.415 3.975 8.546 1.00 80.56 102 GLU A O 1
ATOM 790 N N . ILE A 1 103 ? 1.253 2.001 9.213 1.00 82.25 103 ILE A N 1
ATOM 791 C CA . ILE A 1 103 ? 0.056 1.226 8.856 1.00 82.25 103 ILE A CA 1
ATOM 792 C C . ILE A 1 103 ? -1.158 1.701 9.670 1.00 82.25 103 ILE A C 1
ATOM 794 O O . ILE A 1 103 ? -2.237 1.910 9.109 1.00 82.25 103 ILE A O 1
ATOM 798 N N . ILE A 1 104 ? -0.994 1.936 10.976 1.00 85.25 104 ILE A N 1
ATOM 799 C CA . ILE A 1 104 ? -2.049 2.462 11.853 1.00 85.25 104 ILE A CA 1
ATOM 800 C C . ILE A 1 104 ? -2.500 3.855 11.397 1.00 85.25 104 ILE A C 1
ATOM 802 O O . ILE A 1 104 ? -3.703 4.122 11.334 1.00 85.25 104 ILE A O 1
ATOM 806 N N . ALA A 1 105 ? -1.569 4.734 11.023 1.00 83.06 105 ALA A N 1
ATOM 807 C CA . ALA A 1 105 ? -1.900 6.055 10.499 1.00 83.06 105 ALA A CA 1
ATOM 808 C C . ALA A 1 105 ? -2.743 5.964 9.212 1.00 83.06 105 ALA A C 1
ATOM 810 O O . ALA A 1 105 ? -3.731 6.689 9.056 1.00 83.06 105 ALA A O 1
ATOM 811 N N . GLN A 1 106 ? -2.415 5.031 8.313 1.00 78.50 106 GLN A N 1
ATOM 812 C CA . GLN A 1 106 ? -3.210 4.776 7.109 1.00 78.50 106 GLN A CA 1
ATOM 813 C C . GLN A 1 106 ? -4.600 4.227 7.455 1.00 78.50 106 GLN A C 1
ATOM 815 O O . GLN A 1 106 ? -5.595 4.731 6.936 1.00 78.50 106 GLN A O 1
ATOM 820 N N . LEU A 1 107 ? -4.695 3.266 8.379 1.00 80.56 107 LEU A N 1
ATOM 821 C CA . LEU A 1 107 ? -5.963 2.715 8.872 1.00 80.56 107 LEU A CA 1
ATOM 822 C C . LEU A 1 107 ? -6.878 3.801 9.455 1.00 80.56 107 LEU A C 1
ATOM 824 O O . LEU A 1 107 ? -8.072 3.825 9.152 1.00 80.56 107 LEU A O 1
ATOM 828 N N . LYS A 1 108 ? -6.327 4.758 10.211 1.00 84.25 108 LYS A N 1
ATOM 829 C CA . LYS A 1 108 ? -7.081 5.906 10.743 1.00 84.25 108 LYS A CA 1
ATOM 830 C C . LYS A 1 108 ? -7.713 6.756 9.647 1.00 84.25 108 LYS A C 1
ATOM 832 O O . LYS A 1 108 ? -8.832 7.231 9.823 1.00 84.25 108 LYS A O 1
ATOM 837 N N . LEU A 1 109 ? -7.038 6.941 8.510 1.00 79.19 109 LEU A N 1
ATOM 838 C CA . LEU A 1 109 ? -7.620 7.659 7.372 1.00 79.19 109 LEU A CA 1
ATOM 839 C C . LEU A 1 109 ? -8.813 6.905 6.781 1.00 79.19 109 LEU A C 1
ATOM 841 O O . LEU A 1 109 ? -9.764 7.541 6.342 1.00 79.19 109 LEU A O 1
ATOM 845 N N . VAL A 1 110 ? -8.780 5.573 6.782 1.00 75.38 110 VAL A N 1
ATOM 846 C CA . VAL A 1 110 ? -9.869 4.734 6.267 1.00 75.38 110 VAL A CA 1
ATOM 847 C C . VAL A 1 110 ? -11.076 4.774 7.198 1.00 75.38 110 VAL A C 1
ATOM 849 O O . VAL A 1 110 ? -12.177 5.102 6.759 1.00 75.38 110 VAL A O 1
ATOM 852 N N . VAL A 1 111 ? -10.864 4.520 8.491 1.00 77.56 111 VAL A N 1
ATOM 853 C CA . VAL A 1 111 ? -11.930 4.584 9.503 1.00 77.56 111 VAL A CA 1
ATOM 854 C C . VAL A 1 111 ? -12.495 6.006 9.586 1.00 77.56 111 VAL A C 1
ATOM 856 O O . VAL A 1 111 ? -13.702 6.204 9.560 1.00 77.56 111 VAL A O 1
ATOM 859 N N . GLY A 1 112 ? -11.641 7.030 9.559 1.00 70.88 112 GLY A N 1
ATOM 860 C CA . GLY A 1 112 ? -12.069 8.430 9.579 1.00 70.88 112 GLY A CA 1
ATOM 861 C C . GLY A 1 112 ? -12.734 8.924 8.287 1.00 70.88 112 GLY A C 1
ATOM 862 O O . GLY A 1 112 ? -13.304 10.017 8.290 1.00 70.88 112 GLY A O 1
ATOM 863 N N . ARG A 1 113 ? -12.646 8.177 7.177 1.00 68.00 113 ARG A N 1
ATOM 864 C CA . ARG A 1 113 ? -13.453 8.411 5.966 1.00 68.00 113 ARG A CA 1
ATOM 865 C C . ARG A 1 113 ? -14.828 7.763 6.081 1.00 68.00 113 ARG A C 1
ATOM 867 O O . ARG A 1 113 ? -15.794 8.406 5.700 1.00 68.00 113 ARG A O 1
ATOM 874 N N . LYS A 1 114 ? -14.931 6.580 6.697 1.00 60.84 114 LYS A N 1
ATOM 875 C CA . LYS A 1 114 ? -16.215 5.940 7.040 1.00 60.84 114 LYS A CA 1
ATOM 876 C C . LYS A 1 114 ? -17.107 6.851 7.901 1.00 60.84 114 LYS A C 1
ATOM 878 O O . LYS A 1 114 ? -18.303 6.922 7.670 1.00 60.84 114 LYS A O 1
ATOM 883 N N . VAL A 1 115 ? -16.503 7.621 8.814 1.00 54.94 115 VAL A N 1
ATOM 884 C CA . VAL A 1 115 ? -17.197 8.637 9.636 1.00 54.94 115 VAL A CA 1
ATOM 885 C C . VAL A 1 115 ? -17.685 9.845 8.817 1.00 54.94 115 VAL A C 1
ATOM 887 O O . VAL A 1 115 ? -18.630 10.517 9.218 1.00 54.94 115 VAL A O 1
ATOM 890 N N . ARG A 1 116 ? -17.025 10.166 7.695 1.00 52.56 116 ARG A N 1
ATOM 891 C CA . ARG A 1 116 ? -17.256 11.405 6.929 1.00 52.56 116 ARG A CA 1
ATOM 892 C C . ARG A 1 116 ? -18.086 11.230 5.659 1.00 52.56 116 ARG A C 1
ATOM 894 O O . ARG A 1 116 ? -18.659 12.214 5.207 1.00 52.56 116 ARG A O 1
ATOM 901 N N . GLU A 1 117 ? -18.156 10.032 5.091 1.00 45.34 117 GLU A N 1
ATOM 902 C CA . GLU A 1 117 ? -18.850 9.765 3.830 1.00 45.34 117 GLU A CA 1
ATOM 903 C C . GLU A 1 117 ? -19.679 8.475 3.949 1.00 45.34 117 GLU A C 1
ATOM 905 O O . GLU A 1 117 ? -19.132 7.393 4.178 1.00 45.34 117 GLU A O 1
ATOM 910 N N . GLU A 1 118 ? -21.001 8.580 3.746 1.00 43.84 118 GLU A N 1
ATOM 911 C CA . GLU A 1 118 ? -21.786 7.467 3.206 1.00 43.84 118 GLU A CA 1
ATOM 912 C C . GLU A 1 118 ? -21.032 6.956 1.977 1.00 43.84 118 GLU A C 1
ATOM 914 O O . GLU A 1 118 ? -20.751 7.718 1.050 1.00 43.84 118 GLU A O 1
ATOM 919 N N . ILE A 1 119 ? -20.648 5.681 1.990 1.00 42.22 119 ILE A N 1
ATOM 920 C CA . ILE A 1 119 ? -20.023 5.026 0.845 1.00 42.22 119 ILE A CA 1
ATOM 921 C C . ILE A 1 119 ? -21.026 5.119 -0.309 1.00 42.22 119 ILE A C 1
ATOM 923 O O . ILE A 1 119 ? -21.937 4.303 -0.388 1.00 42.22 119 ILE A O 1
ATOM 927 N N . VAL A 1 120 ? -20.883 6.111 -1.189 1.00 34.94 120 VAL A N 1
ATOM 928 C CA . VAL A 1 120 ? -21.513 6.098 -2.509 1.00 34.94 120 VAL A CA 1
ATOM 929 C C . VAL A 1 120 ? -20.712 5.094 -3.334 1.00 34.94 120 VAL A C 1
ATOM 931 O O . VAL A 1 120 ? -19.554 5.368 -3.664 1.00 34.94 120 VAL A O 1
ATOM 934 N N . PRO A 1 121 ? -21.272 3.923 -3.673 1.00 35.06 121 PRO A N 1
ATOM 935 C CA . PRO A 1 121 ? -20.638 3.023 -4.605 1.00 35.06 121 PRO A CA 1
ATOM 936 C C . PRO A 1 121 ? -21.048 3.483 -6.002 1.00 35.06 121 PRO A C 1
ATOM 938 O O . PRO A 1 121 ? -22.121 3.131 -6.477 1.00 35.06 121 PRO A O 1
ATOM 941 N N . ASN A 1 122 ? -20.200 4.261 -6.668 1.00 30.27 122 ASN A N 1
ATOM 942 C CA . ASN A 1 122 ? -20.224 4.263 -8.127 1.00 30.27 122 ASN A CA 1
ATOM 943 C C . ASN A 1 122 ? -19.200 3.229 -8.594 1.00 30.27 122 ASN A C 1
ATOM 945 O O . ASN A 1 122 ? -18.023 3.536 -8.794 1.00 30.27 122 ASN A O 1
ATOM 949 N N . LEU A 1 123 ? -19.691 1.986 -8.637 1.00 35.19 123 LEU A N 1
ATOM 950 C CA . LEU A 1 123 ? -19.252 0.965 -9.587 1.00 35.19 123 LEU A CA 1
ATOM 951 C C . LEU A 1 123 ? -19.494 1.459 -11.017 1.00 35.19 123 LEU A C 1
ATOM 953 O O . LEU A 1 123 ? -20.534 2.126 -11.229 1.00 35.19 123 LEU A O 1
#

Sequence (123 aa):
MRAPLTEKQLCHLLGVDKANTSRAVMAMLEAGIIKKGRKVSGRSYEFELTEKGHEIGNIILARIYSELLKITSGIPDEEMLAFLSVMEKICIASQEDLEIAEIIAQLKLVVGRKVREEIVPNL